Protein AF-A0AAW3BTD7-F1 (afdb_monomer_lite)

Organism: NCBI:txid5678

Secondary structure (DSSP, 8-state):
----BGGGTB--HHHHHHHHHHHS-TTTB--TTGGGG--HHHHHHHHHHHHHHS-EEEEEEETTEEEEEEEEE-SS-TT-EEEEEE-SS--HHHHHHHHHHHHHH-TTEEEEEEP-PPPPTT-STHHHHHHHHHHHHHHT------TTHHHHHHHHHHHT-

Radius of gyration: 14.97 Å; chains: 1; bounding box: 32×32×42 Å

Foldseek 3Di:
DDDADLLQQADDQVLLCLLCVVPPDPLQEDRLCCQVVQALVVVVVVLVSCLVPAWHWHWDDDPLATKTWIWGQDPPDNSQIETEIAFQDDDPVRVVVVCVSCCHHPVRYHYHYDYFHHDDPPGNNRVLSNVCVRVCVRVVHDDDPDPCSSVVSSVVSVVSD

InterPro domains:
  IPR038765 Papain-like cysteine peptidase superfamily [SSF54001] (45-158)

Sequence (161 aa):
MWGGDMRKGKTSNRELDVIYKAYLPEKQIVPSDTMVHLDWKRAQQLKAKVHRHGVVYFPIFIMKHWIAGLLEKGTRDSAEIQLSIFDSAPSPIVEEKLRKHFNMVWPALRLVNEFSPRQERYSDDCGLYMSAVFFGAHLDIQIDHSHDMAKCMRRLLYAAS

pLDDT: mean 90.14, std 9.97, range [41.44, 98.31]

Structure (mmCIF, N/C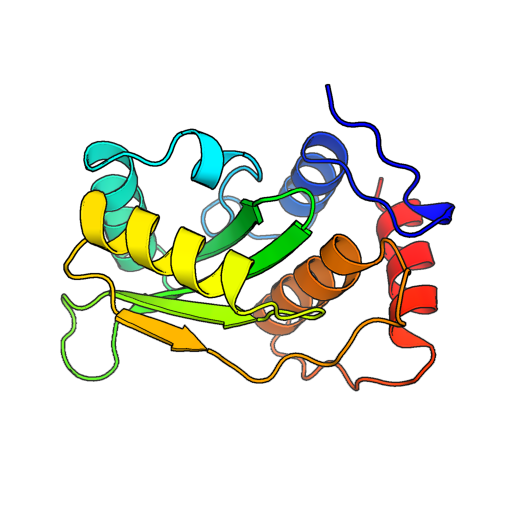A/C/O backbone):
data_AF-A0AAW3BTD7-F1
#
_entry.id   AF-A0AAW3BTD7-F1
#
loop_
_atom_site.group_PDB
_atom_site.id
_atom_site.type_symbol
_atom_site.label_atom_id
_atom_site.label_alt_id
_atom_site.label_comp_id
_atom_site.label_asym_id
_atom_site.label_entity_id
_atom_site.label_seq_id
_atom_site.pdbx_PDB_ins_code
_atom_site.Cartn_x
_atom_site.Cartn_y
_atom_site.Cartn_z
_atom_site.occupancy
_atom_site.B_iso_or_equiv
_atom_site.auth_seq_id
_atom_site.auth_comp_id
_atom_site.auth_asym_id
_atom_site.auth_atom_id
_atom_site.pdbx_PDB_model_num
ATOM 1 N N . MET A 1 1 ? -4.714 10.702 -15.793 1.00 41.44 1 MET A N 1
ATOM 2 C CA . MET A 1 1 ? -4.573 9.384 -16.445 1.00 41.44 1 MET A CA 1
ATOM 3 C C . MET A 1 1 ? -3.094 9.041 -16.376 1.00 41.44 1 MET A C 1
ATOM 5 O O . MET A 1 1 ? -2.309 9.781 -16.950 1.00 41.44 1 MET A O 1
ATOM 9 N N . TRP A 1 2 ? -2.692 8.049 -15.584 1.00 43.91 2 TRP A N 1
ATOM 10 C CA . TRP A 1 2 ? -1.277 7.700 -15.414 1.00 43.91 2 TRP A CA 1
ATOM 11 C C . TRP A 1 2 ? -1.085 6.300 -15.984 1.00 43.91 2 TRP A C 1
ATOM 13 O O . TRP A 1 2 ? -1.616 5.347 -15.430 1.00 43.91 2 TRP A O 1
ATOM 23 N N . GLY A 1 3 ? -0.450 6.216 -17.155 1.00 45.09 3 GLY A N 1
ATOM 24 C CA . GLY A 1 3 ? -0.243 4.961 -17.877 1.00 45.09 3 GLY A CA 1
ATOM 25 C C . GLY A 1 3 ? 0.742 4.027 -17.177 1.00 45.09 3 GLY A C 1
ATOM 26 O O . GLY A 1 3 ? 1.636 4.487 -16.461 1.00 45.09 3 GLY A O 1
ATOM 27 N N . GLY A 1 4 ? 0.576 2.733 -17.435 1.00 58.66 4 GLY A N 1
ATOM 28 C CA . GLY A 1 4 ? 1.513 1.678 -17.076 1.00 58.66 4 GLY A CA 1
ATOM 29 C C . GLY A 1 4 ? 1.978 0.918 -18.315 1.00 58.66 4 GLY A C 1
ATOM 30 O O . GLY A 1 4 ? 1.313 0.893 -19.349 1.00 58.66 4 GLY A O 1
ATOM 31 N N . ASP A 1 5 ? 3.176 0.365 -18.208 1.00 72.94 5 ASP A N 1
ATOM 32 C CA . ASP A 1 5 ? 3.693 -0.680 -19.082 1.00 72.94 5 ASP A CA 1
ATOM 33 C C . ASP A 1 5 ? 4.303 -1.705 -18.129 1.00 72.94 5 ASP A C 1
ATOM 35 O O . ASP A 1 5 ? 5.494 -1.647 -17.816 1.00 72.94 5 ASP A O 1
ATOM 39 N N . MET A 1 6 ? 3.465 -2.602 -17.597 1.00 74.12 6 MET A N 1
ATOM 40 C CA . MET A 1 6 ? 3.894 -3.602 -16.611 1.00 74.12 6 MET A CA 1
ATOM 41 C C . MET A 1 6 ? 5.034 -4.484 -17.128 1.00 74.12 6 MET A C 1
ATOM 43 O O . MET A 1 6 ? 5.876 -4.923 -16.346 1.00 74.12 6 MET A O 1
ATOM 47 N N . ARG A 1 7 ? 5.151 -4.654 -18.454 1.00 64.00 7 ARG A N 1
ATOM 48 C CA . ARG A 1 7 ? 6.294 -5.338 -19.084 1.00 64.00 7 ARG A CA 1
ATOM 49 C C . ARG A 1 7 ? 7.620 -4.622 -18.818 1.00 64.00 7 ARG A C 1
ATOM 51 O O . ARG A 1 7 ? 8.659 -5.273 -18.762 1.00 64.00 7 ARG A O 1
ATOM 58 N N . LYS A 1 8 ? 7.584 -3.302 -18.623 1.00 73.00 8 LYS A N 1
ATOM 59 C CA . LYS A 1 8 ? 8.718 -2.445 -18.240 1.00 73.00 8 LYS A CA 1
ATOM 60 C C . LYS A 1 8 ? 8.749 -2.114 -16.743 1.00 73.00 8 LYS A C 1
ATOM 62 O O . LYS A 1 8 ? 9.570 -1.307 -16.328 1.00 73.00 8 LYS A O 1
ATOM 67 N N . GLY A 1 9 ? 7.865 -2.718 -15.946 1.00 67.06 9 GLY A N 1
ATOM 68 C CA . GLY A 1 9 ? 7.785 -2.533 -14.495 1.00 67.06 9 GLY A CA 1
ATOM 69 C C . GLY A 1 9 ? 6.907 -1.378 -14.022 1.00 67.06 9 GLY A C 1
ATOM 70 O O . GLY A 1 9 ? 6.543 -1.334 -12.851 1.00 67.06 9 GLY A O 1
ATOM 71 N N . LYS A 1 10 ? 6.486 -0.492 -14.927 1.00 83.81 10 LYS A N 1
ATOM 72 C CA . LYS A 1 10 ? 5.657 0.665 -14.592 1.00 83.81 10 LYS A CA 1
ATOM 73 C C . LYS A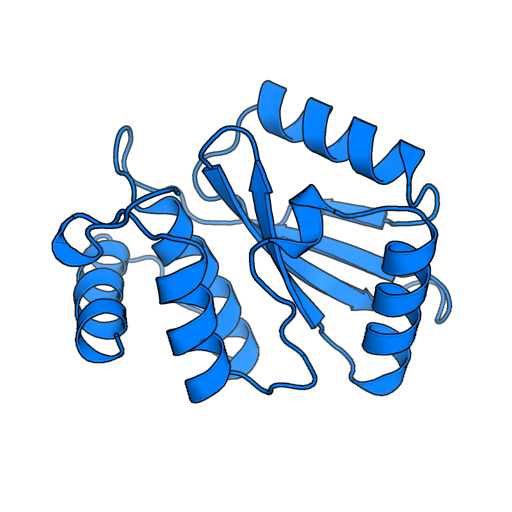 1 10 ? 4.192 0.269 -14.449 1.00 83.81 10 LYS A C 1
ATOM 75 O O . LYS A 1 10 ? 3.589 -0.193 -15.414 1.00 83.81 10 LYS A O 1
ATOM 80 N N . THR A 1 11 ? 3.603 0.531 -13.289 1.00 84.38 11 THR A N 1
ATOM 81 C CA . THR A 1 11 ? 2.213 0.173 -12.971 1.00 84.38 11 THR A CA 1
ATOM 82 C C . THR A 1 11 ? 1.310 1.402 -12.853 1.00 84.38 11 THR A C 1
ATOM 84 O O . THR A 1 11 ? 1.679 2.418 -12.250 1.00 84.38 11 THR A O 1
ATOM 87 N N . SER A 1 12 ? 0.091 1.303 -13.382 1.00 87.81 12 SER A N 1
ATOM 88 C CA . SER A 1 12 ? -0.992 2.260 -13.140 1.00 87.81 12 SER A CA 1
ATOM 89 C C . SER A 1 12 ? -1.910 1.815 -12.003 1.00 87.81 12 SER A C 1
ATOM 91 O O . SER A 1 12 ? -2.016 0.633 -11.690 1.00 87.81 12 SER A O 1
ATOM 93 N N . ASN A 1 13 ? -2.641 2.765 -11.416 1.00 88.56 13 ASN A N 1
ATOM 94 C CA . ASN A 1 13 ? -3.645 2.463 -10.394 1.00 88.56 13 ASN A CA 1
ATOM 95 C C . ASN A 1 13 ? -4.742 1.515 -10.912 1.00 88.56 13 ASN A C 1
ATOM 97 O O . ASN A 1 13 ? -5.161 0.623 -10.189 1.00 88.56 13 ASN A O 1
ATOM 101 N N . ARG A 1 14 ? -5.168 1.664 -12.175 1.00 88.19 14 ARG A N 1
ATOM 102 C CA . ARG A 1 14 ? -6.195 0.800 -12.780 1.00 88.19 14 ARG A CA 1
ATOM 103 C C . ARG A 1 14 ? -5.730 -0.644 -12.932 1.00 88.19 14 ARG A C 1
ATOM 105 O O . ARG A 1 14 ? -6.488 -1.546 -12.606 1.00 88.19 14 ARG A O 1
ATOM 112 N N . GLU A 1 15 ? -4.513 -0.848 -13.430 1.00 90.19 15 GLU A N 1
ATOM 113 C CA . GLU A 1 15 ? -3.933 -2.189 -13.570 1.00 90.19 15 GLU A CA 1
ATOM 114 C C . GLU A 1 15 ? -3.814 -2.875 -12.207 1.00 90.19 15 GLU A C 1
ATOM 116 O O . GLU A 1 15 ? -4.243 -4.014 -12.045 1.00 90.19 15 GLU A O 1
ATOM 121 N N . LEU A 1 16 ? -3.301 -2.150 -11.208 1.00 92.69 16 LEU A N 1
ATOM 122 C CA . LEU A 1 16 ? -3.166 -2.661 -9.848 1.00 92.69 16 LEU A CA 1
ATOM 123 C C . LEU A 1 16 ? -4.525 -2.996 -9.226 1.00 92.69 16 LEU A C 1
ATOM 125 O O . LEU A 1 16 ? -4.681 -4.081 -8.677 1.00 92.69 16 LEU A O 1
ATOM 129 N N . ASP A 1 17 ? -5.528 -2.126 -9.362 1.00 93.88 17 ASP A N 1
ATOM 130 C CA . ASP A 1 17 ? -6.869 -2.376 -8.824 1.00 93.88 17 ASP A CA 1
ATOM 131 C C . ASP A 1 17 ? -7.544 -3.593 -9.476 1.00 93.88 17 ASP A C 1
ATOM 133 O O . ASP A 1 17 ? -8.226 -4.349 -8.784 1.00 93.88 17 ASP A O 1
ATOM 137 N N . VAL A 1 18 ? -7.346 -3.818 -10.783 1.00 92.88 18 VAL A N 1
ATOM 138 C CA . VAL A 1 18 ? -7.848 -5.019 -11.479 1.00 92.88 18 VAL A CA 1
ATOM 139 C C . VAL A 1 18 ? -7.216 -6.279 -10.892 1.00 92.88 18 VAL A C 1
ATOM 141 O O . VAL A 1 18 ? -7.937 -7.202 -10.511 1.00 92.88 18 VAL A O 1
ATOM 144 N N . ILE A 1 19 ? -5.889 -6.292 -10.757 1.00 93.06 19 ILE A N 1
ATOM 145 C CA . ILE A 1 19 ? -5.151 -7.428 -10.201 1.00 93.06 19 ILE A CA 1
ATOM 146 C C . ILE A 1 19 ? -5.565 -7.663 -8.744 1.00 93.06 19 ILE A C 1
ATOM 148 O O . ILE A 1 19 ? -5.941 -8.770 -8.366 1.00 93.06 19 ILE A O 1
ATOM 152 N N . TYR A 1 20 ? -5.553 -6.633 -7.903 1.00 95.62 20 TYR A N 1
ATOM 153 C CA . TYR A 1 20 ? -5.867 -6.799 -6.488 1.00 95.62 20 TYR A CA 1
ATOM 154 C C . TYR A 1 20 ? -7.314 -7.213 -6.251 1.00 95.62 20 TYR A C 1
ATOM 156 O O . TYR A 1 20 ? -7.569 -8.011 -5.355 1.00 95.62 20 TYR A O 1
ATOM 164 N N . LYS A 1 21 ? -8.260 -6.742 -7.068 1.00 94.00 21 LYS A N 1
ATOM 165 C CA . LYS A 1 21 ? -9.649 -7.206 -6.998 1.00 94.00 21 LYS A CA 1
ATOM 166 C C . LYS A 1 21 ? -9.780 -8.695 -7.329 1.00 94.00 21 LYS A C 1
ATOM 168 O O . LYS A 1 21 ? -10.661 -9.352 -6.781 1.00 94.00 21 LYS A O 1
ATOM 173 N N . ALA A 1 22 ? -8.944 -9.214 -8.224 1.00 93.69 22 ALA A N 1
ATOM 174 C CA . ALA A 1 22 ? -8.974 -10.617 -8.617 1.00 93.69 22 ALA A CA 1
ATOM 175 C C . ALA A 1 22 ? -8.282 -11.543 -7.601 1.00 93.69 22 ALA A C 1
ATOM 177 O O . ALA A 1 22 ? -8.735 -12.670 -7.414 1.00 93.69 22 ALA A O 1
ATOM 178 N N . TYR A 1 23 ? -7.210 -11.079 -6.948 1.00 94.88 23 TYR A N 1
ATOM 179 C CA . TYR A 1 23 ? -6.299 -11.962 -6.205 1.00 94.88 23 TYR A CA 1
ATOM 180 C C . TYR A 1 23 ? -6.091 -11.615 -4.723 1.00 94.88 23 TYR A C 1
ATOM 182 O O . TYR A 1 23 ? -5.469 -12.403 -4.017 1.00 94.88 23 TYR A O 1
ATOM 190 N N . LEU A 1 24 ? -6.580 -10.472 -4.231 1.00 95.88 24 LEU A N 1
ATOM 191 C CA . LEU A 1 24 ? -6.542 -10.121 -2.807 1.00 95.88 24 LEU A CA 1
ATOM 192 C C . LEU A 1 24 ? -7.960 -10.092 -2.212 1.00 95.88 24 LEU A C 1
ATOM 194 O O . LEU A 1 24 ? -8.934 -9.836 -2.924 1.00 95.88 24 LEU A O 1
ATOM 198 N N . PRO A 1 25 ? -8.116 -10.297 -0.890 1.00 95.12 25 PRO A N 1
ATOM 199 C CA . PRO A 1 25 ? -9.420 -10.213 -0.247 1.00 95.12 25 PRO A CA 1
ATOM 200 C C . PRO A 1 25 ? -10.016 -8.806 -0.384 1.00 95.12 25 PRO A C 1
ATOM 202 O O . PRO A 1 25 ? -9.504 -7.839 0.181 1.00 95.12 25 PRO A O 1
ATOM 205 N N . GLU A 1 26 ? -11.154 -8.689 -1.073 1.00 93.88 26 GLU A N 1
ATOM 206 C CA . GLU A 1 26 ? -11.835 -7.412 -1.366 1.00 93.88 26 GLU A CA 1
ATOM 207 C C . GLU A 1 26 ? -12.090 -6.558 -0.103 1.00 93.88 26 GLU A C 1
ATOM 209 O O . GLU A 1 26 ? -11.997 -5.327 -0.100 1.00 93.88 26 GLU A O 1
ATOM 214 N N . LYS A 1 27 ? -12.360 -7.220 1.027 1.00 95.69 27 LYS A N 1
ATOM 215 C CA . LYS A 1 27 ? -12.599 -6.567 2.323 1.00 95.69 27 LYS A CA 1
ATOM 216 C C . LYS A 1 27 ? -11.327 -6.082 3.021 1.00 95.69 27 LYS A C 1
ATOM 218 O O . LYS A 1 27 ? -11.447 -5.376 4.018 1.00 95.69 27 LYS A O 1
ATOM 223 N N . GLN A 1 28 ? -10.145 -6.419 2.515 1.00 96.50 28 GLN A N 1
ATOM 224 C CA . GLN A 1 28 ? -8.849 -6.052 3.090 1.00 96.50 28 GLN A CA 1
ATOM 225 C C . GLN A 1 28 ? -8.032 -5.142 2.169 1.00 96.50 28 GLN A C 1
ATOM 227 O O . GLN A 1 28 ? -7.242 -4.367 2.677 1.00 96.50 28 GLN A O 1
ATOM 232 N N . ILE A 1 29 ? -8.251 -5.113 0.854 1.00 97.50 29 ILE A N 1
ATOM 233 C CA . ILE A 1 29 ? -7.611 -4.124 -0.035 1.00 97.50 29 ILE A CA 1
ATOM 234 C C . ILE A 1 29 ? -8.430 -2.826 -0.129 1.00 97.50 29 ILE A C 1
ATOM 236 O O . ILE A 1 29 ? -9.664 -2.843 -0.060 1.00 97.50 29 ILE A O 1
ATOM 240 N N . VAL A 1 30 ? -7.772 -1.672 -0.261 1.00 97.00 30 VAL A N 1
ATOM 241 C CA . VAL A 1 30 ? -8.422 -0.410 -0.665 1.00 97.00 30 VAL A CA 1
ATOM 242 C C . VAL A 1 30 ? -7.993 0.021 -2.070 1.00 97.00 30 VAL A C 1
ATOM 244 O O . VAL A 1 30 ? -6.899 -0.348 -2.492 1.00 97.00 30 VAL A O 1
ATOM 247 N N . PRO A 1 31 ? -8.817 0.812 -2.787 1.00 96.38 31 PRO A N 1
ATOM 248 C CA . PRO A 1 31 ? -8.456 1.328 -4.106 1.00 96.38 31 PRO A CA 1
ATOM 249 C C . PRO A 1 31 ? -7.105 2.044 -4.100 1.00 96.38 31 PRO A C 1
ATOM 251 O O . PRO A 1 31 ? -6.788 2.776 -3.155 1.00 96.38 31 PRO A O 1
ATOM 254 N N . SER A 1 32 ? -6.333 1.888 -5.169 1.00 95.00 32 SER A N 1
ATOM 255 C CA . SER A 1 32 ? -4.955 2.384 -5.248 1.00 95.00 32 SER A CA 1
ATOM 256 C C . SER A 1 32 ? -4.842 3.916 -5.265 1.00 95.00 32 SER A C 1
ATOM 258 O O . SER A 1 32 ? -3.763 4.470 -5.072 1.00 95.00 32 SER A O 1
ATOM 260 N N . ASP A 1 33 ? -5.951 4.627 -5.473 1.00 93.06 33 ASP A N 1
ATOM 261 C CA . ASP A 1 33 ? -6.047 6.088 -5.391 1.00 93.06 33 ASP A CA 1
ATOM 262 C C . ASP A 1 33 ? -6.517 6.600 -4.015 1.00 93.06 33 ASP A C 1
ATOM 264 O O . ASP A 1 33 ? -6.668 7.809 -3.824 1.00 93.06 33 ASP A O 1
ATOM 268 N N . THR A 1 34 ? -6.700 5.716 -3.026 1.00 93.44 34 THR A N 1
ATOM 269 C CA . THR A 1 34 ? -7.236 6.074 -1.700 1.00 93.44 34 THR A CA 1
ATOM 270 C C . THR A 1 34 ? -6.434 7.193 -1.035 1.00 93.44 34 THR A C 1
ATOM 272 O O . THR A 1 34 ? -7.033 8.107 -0.470 1.00 93.44 34 THR A O 1
ATOM 275 N N . MET A 1 35 ? -5.100 7.173 -1.152 1.00 93.25 35 MET A N 1
ATOM 276 C CA . MET A 1 35 ? -4.215 8.208 -0.599 1.00 93.25 35 MET A CA 1
ATOM 277 C C . MET A 1 35 ? -4.478 9.605 -1.189 1.00 93.25 35 MET A C 1
ATOM 279 O O . MET A 1 35 ? -4.405 10.599 -0.476 1.00 93.25 35 MET A O 1
ATOM 283 N N . VAL A 1 36 ? -4.822 9.702 -2.479 1.00 89.12 36 VAL A N 1
ATOM 284 C CA . VAL A 1 36 ? -5.069 10.989 -3.168 1.00 89.12 36 VAL A CA 1
ATOM 285 C C . VAL A 1 36 ? -6.265 11.725 -2.565 1.00 89.12 36 VAL A C 1
ATOM 287 O O . VAL A 1 36 ? -6.335 12.952 -2.581 1.00 89.12 36 VAL A O 1
ATOM 290 N N . HIS A 1 37 ? -7.206 10.960 -2.028 1.00 91.00 37 HIS A N 1
ATOM 291 C CA . HIS A 1 37 ? -8.475 11.446 -1.517 1.00 91.00 37 HIS A CA 1
ATOM 292 C C . HIS A 1 37 ? -8.602 11.265 -0.004 1.00 91.00 37 HIS A C 1
ATOM 294 O O . HIS A 1 37 ? -9.712 11.343 0.523 1.00 91.00 37 HIS A O 1
ATOM 300 N N . LEU A 1 38 ? -7.500 10.961 0.685 1.00 94.81 38 LEU A N 1
ATOM 301 C CA . LEU A 1 38 ? -7.522 10.695 2.110 1.00 94.81 38 LEU A CA 1
ATOM 302 C C . LEU A 1 38 ? -7.816 11.990 2.874 1.00 94.81 38 LEU A C 1
ATOM 304 O O . LEU A 1 38 ? -7.054 12.953 2.850 1.00 94.81 38 LEU A O 1
ATOM 308 N N . ASP A 1 39 ? -8.945 11.982 3.568 1.00 95.56 39 ASP A N 1
ATOM 309 C CA . ASP A 1 39 ? -9.359 12.997 4.524 1.00 95.56 39 ASP A CA 1
ATOM 310 C C . ASP A 1 39 ? -9.635 12.335 5.882 1.00 95.56 39 ASP A C 1
ATOM 312 O O . ASP A 1 39 ? -9.543 11.112 6.039 1.00 95.56 39 ASP A O 1
ATOM 316 N N . TRP A 1 40 ? -10.001 13.140 6.880 1.00 95.56 40 TRP A N 1
ATOM 317 C CA . TRP A 1 40 ? -10.318 12.628 8.212 1.00 95.56 40 TRP A CA 1
ATOM 318 C C . TRP A 1 40 ? -11.448 11.583 8.195 1.00 95.56 40 TRP A C 1
ATOM 320 O O . TRP A 1 40 ? -11.379 10.578 8.903 1.00 95.56 40 TRP A O 1
ATOM 330 N N . LYS A 1 41 ? -12.480 11.770 7.361 1.00 96.38 41 LYS A N 1
ATOM 331 C CA . LYS A 1 41 ? -13.626 10.853 7.287 1.00 96.38 41 LYS A CA 1
ATOM 332 C C . LYS A 1 41 ? -13.203 9.495 6.731 1.00 96.38 41 LYS A C 1
ATOM 334 O O . LYS A 1 41 ? -13.570 8.463 7.295 1.00 96.38 41 LYS A O 1
ATOM 339 N N . ARG A 1 42 ? -12.411 9.476 5.658 1.00 96.12 42 ARG A N 1
ATOM 340 C CA . ARG A 1 42 ? -11.846 8.250 5.083 1.00 96.12 42 ARG A CA 1
ATOM 341 C C . ARG A 1 42 ? -10.859 7.585 6.034 1.00 96.12 42 ARG A C 1
ATOM 343 O O . ARG A 1 42 ? -10.884 6.365 6.143 1.00 96.12 42 ARG A O 1
ATOM 350 N N . ALA A 1 43 ? -10.069 8.351 6.785 1.00 96.56 43 ALA A N 1
ATOM 351 C CA . ALA A 1 43 ? -9.216 7.807 7.841 1.00 96.56 43 ALA A CA 1
ATOM 352 C C . ALA A 1 43 ? -10.036 7.040 8.900 1.00 96.56 43 ALA A C 1
ATOM 354 O O . ALA A 1 43 ? -9.699 5.906 9.241 1.00 96.56 43 ALA A O 1
ATOM 355 N N . GLN A 1 44 ? -11.180 7.580 9.345 1.00 95.75 44 GLN A N 1
ATOM 356 C CA . GLN A 1 44 ? -12.075 6.850 10.258 1.00 95.75 44 GLN A CA 1
ATOM 357 C C . GLN A 1 44 ? -12.681 5.590 9.616 1.00 95.75 44 GLN A C 1
ATOM 359 O O . GLN A 1 44 ? -12.833 4.562 10.278 1.00 95.75 44 GLN A O 1
ATOM 364 N N . GLN A 1 45 ? -12.997 5.629 8.319 1.00 96.31 45 GLN A N 1
ATOM 365 C CA . GLN A 1 45 ? -13.474 4.449 7.589 1.00 96.31 45 GLN A CA 1
ATOM 366 C C . GLN A 1 45 ? -12.397 3.363 7.485 1.00 96.31 45 GLN A C 1
ATOM 368 O O . GLN A 1 45 ? -12.711 2.188 7.677 1.00 96.31 45 GLN A O 1
ATOM 373 N N . LEU A 1 46 ? -11.140 3.742 7.232 1.00 96.94 46 LEU A N 1
ATOM 374 C CA . LEU A 1 46 ? -9.994 2.831 7.227 1.00 96.94 46 LEU A CA 1
ATOM 375 C C . LEU A 1 46 ? -9.792 2.206 8.606 1.00 96.94 46 LEU A C 1
ATOM 377 O O . LEU A 1 46 ? -9.710 0.984 8.703 1.00 96.94 46 LEU A O 1
ATOM 381 N N . LYS A 1 47 ? -9.828 3.011 9.675 1.00 96.44 47 LYS A N 1
ATOM 382 C CA . LYS A 1 47 ? -9.801 2.515 11.058 1.00 96.44 47 LYS A CA 1
ATOM 383 C C . LYS A 1 47 ? -10.881 1.457 11.294 1.00 96.44 47 LYS A C 1
ATOM 385 O O . LYS A 1 47 ? -10.587 0.350 11.739 1.00 96.44 47 LYS A O 1
ATOM 390 N N . ALA A 1 48 ? -12.132 1.756 10.947 1.00 95.88 48 ALA A N 1
ATOM 391 C CA . ALA A 1 48 ? -13.233 0.805 11.089 1.00 95.88 48 ALA A CA 1
ATOM 392 C C . ALA A 1 48 ? -13.043 -0.460 10.228 1.00 95.88 48 ALA A C 1
ATOM 394 O O . ALA A 1 48 ? -13.426 -1.554 10.644 1.00 95.88 48 ALA A O 1
ATOM 395 N N . LYS A 1 49 ? -12.448 -0.331 9.033 1.00 97.25 49 LYS A N 1
ATOM 396 C CA . LYS A 1 49 ? -12.110 -1.460 8.154 1.00 97.25 49 LYS A CA 1
ATOM 397 C C . LYS A 1 49 ? -11.079 -2.380 8.820 1.00 97.25 49 LYS A C 1
ATOM 399 O O . LYS A 1 49 ? -11.336 -3.579 8.896 1.00 97.25 49 LYS A O 1
ATOM 404 N N . VAL A 1 50 ? -10.015 -1.819 9.400 1.00 97.31 50 VAL A N 1
ATOM 405 C CA . VAL A 1 50 ? -8.994 -2.563 10.163 1.00 97.31 50 VAL A CA 1
ATOM 406 C C . VAL A 1 50 ? -9.612 -3.298 11.351 1.00 97.31 50 VAL A C 1
ATOM 408 O O . VAL A 1 50 ? -9.397 -4.495 11.535 1.00 97.31 50 VAL A O 1
ATOM 411 N N . HIS A 1 51 ? -10.461 -2.631 12.140 1.00 95.38 51 HIS A N 1
ATOM 412 C CA . HIS A 1 51 ? -11.093 -3.286 13.290 1.00 95.38 51 HIS A CA 1
ATOM 413 C C . HIS A 1 51 ? -11.956 -4.494 12.906 1.00 95.38 51 HIS A C 1
ATOM 415 O O . HIS A 1 51 ? -12.001 -5.456 13.675 1.00 95.38 51 HIS A O 1
ATOM 421 N N . ARG A 1 52 ? -12.617 -4.446 11.741 1.00 95.50 52 ARG A N 1
ATOM 422 C CA . ARG A 1 52 ? -13.512 -5.507 11.252 1.00 95.50 52 ARG A CA 1
ATOM 423 C C . ARG A 1 52 ? -12.803 -6.633 10.510 1.00 95.50 52 ARG A C 1
ATOM 425 O O . ARG A 1 52 ? -13.296 -7.756 10.540 1.00 95.50 52 ARG A O 1
ATOM 432 N N . HIS A 1 53 ? -11.722 -6.333 9.798 1.00 95.88 53 HIS A N 1
ATOM 433 C CA . HIS A 1 53 ? -11.134 -7.266 8.832 1.00 95.88 53 HIS A CA 1
ATOM 434 C C . HIS A 1 53 ? -9.673 -7.618 9.115 1.00 95.88 53 HIS A C 1
ATOM 436 O O . HIS A 1 53 ? -9.112 -8.434 8.389 1.00 95.88 53 HIS A O 1
ATOM 442 N N . GLY A 1 54 ? -9.081 -7.064 10.177 1.00 94.56 54 GLY A N 1
ATOM 443 C CA . GLY A 1 54 ? -7.674 -7.269 10.501 1.00 94.56 54 GLY A CA 1
ATOM 444 C C . GLY A 1 54 ? -6.792 -6.382 9.632 1.00 94.56 54 GLY A C 1
ATOM 445 O O . GLY A 1 54 ? -7.010 -5.173 9.575 1.00 94.56 54 GLY A O 1
ATOM 446 N N . VAL A 1 55 ? -5.806 -6.977 8.967 1.00 96.38 55 VAL A N 1
ATOM 447 C CA . VAL A 1 55 ? -4.878 -6.245 8.099 1.00 96.38 55 VAL A CA 1
ATOM 448 C C . VAL A 1 55 ? -5.621 -5.664 6.895 1.00 96.38 55 VAL A C 1
ATOM 450 O O . VAL A 1 55 ? -6.430 -6.342 6.260 1.00 96.38 55 VAL A O 1
ATOM 453 N N . VAL A 1 56 ? -5.347 -4.398 6.585 1.00 98.31 56 VAL A N 1
ATOM 454 C CA . VAL A 1 56 ? -5.848 -3.706 5.396 1.00 98.31 56 VAL A CA 1
ATOM 455 C C . VAL A 1 56 ? -4.666 -3.293 4.518 1.00 98.31 56 VAL A C 1
ATOM 457 O O . VAL A 1 56 ? -3.829 -2.490 4.927 1.00 98.31 56 VAL A O 1
ATOM 460 N N . TYR A 1 57 ? -4.615 -3.824 3.298 1.00 98.31 57 TYR A N 1
ATOM 461 C CA . TYR A 1 57 ? -3.642 -3.458 2.273 1.00 98.31 57 TYR A CA 1
ATOM 462 C C . TYR A 1 57 ? -3.962 -2.063 1.741 1.00 98.31 57 TYR A C 1
ATOM 464 O O . TYR A 1 57 ? -5.076 -1.795 1.277 1.00 98.31 57 TYR A O 1
ATOM 472 N N . PHE A 1 58 ? -2.980 -1.173 1.817 1.00 98.19 58 PHE A N 1
ATOM 473 C CA . PHE A 1 58 ? -3.113 0.231 1.472 1.00 98.19 58 PHE A CA 1
ATOM 474 C C . PHE A 1 58 ? -2.036 0.632 0.459 1.00 98.19 58 PHE A C 1
ATOM 476 O O . PHE A 1 58 ? -0.907 0.931 0.852 1.00 98.19 58 PHE A O 1
ATOM 483 N N . PRO A 1 59 ? -2.355 0.641 -0.848 1.00 97.62 59 PRO A N 1
ATOM 484 C CA . PRO A 1 59 ? -1.447 1.160 -1.861 1.00 97.62 59 PRO A CA 1
ATOM 485 C C . PRO A 1 59 ? -1.300 2.675 -1.687 1.00 97.62 59 PRO A C 1
ATOM 487 O O . PRO A 1 59 ? -2.288 3.416 -1.709 1.00 97.62 59 PRO A O 1
ATOM 490 N N . ILE A 1 60 ? -0.068 3.147 -1.516 1.00 97.00 60 ILE A N 1
ATOM 491 C CA . ILE A 1 60 ? 0.227 4.566 -1.315 1.00 97.00 60 ILE A CA 1
ATOM 492 C C . ILE A 1 60 ? 0.957 5.078 -2.553 1.00 97.00 60 ILE A C 1
ATOM 494 O O . ILE A 1 60 ? 2.106 4.721 -2.799 1.00 97.00 60 ILE A O 1
ATOM 498 N N . PHE A 1 61 ? 0.296 5.946 -3.320 1.00 94.44 61 PHE A N 1
ATOM 499 C CA . PHE A 1 61 ? 0.927 6.663 -4.425 1.00 94.44 61 PHE A CA 1
ATOM 500 C C . PHE A 1 61 ? 1.251 8.095 -4.029 1.00 94.44 61 PHE A C 1
ATOM 502 O O . PHE A 1 61 ? 0.359 8.892 -3.725 1.00 94.44 61 PHE A O 1
ATOM 509 N N . ILE A 1 62 ? 2.526 8.458 -4.086 1.00 92.69 62 ILE A N 1
ATOM 510 C CA . ILE A 1 62 ? 2.976 9.810 -3.771 1.00 92.69 62 ILE A CA 1
ATOM 511 C C . ILE A 1 62 ? 4.201 10.158 -4.608 1.00 92.69 62 ILE A C 1
ATOM 513 O O . ILE A 1 62 ? 5.108 9.360 -4.769 1.00 92.69 62 ILE A O 1
ATOM 517 N N . MET A 1 63 ? 4.224 11.360 -5.189 1.00 90.00 63 MET A N 1
ATOM 518 C CA . MET A 1 63 ? 5.372 11.850 -5.974 1.00 90.00 63 MET A CA 1
ATOM 519 C C . MET A 1 63 ? 5.860 10.884 -7.076 1.00 90.00 63 MET A C 1
ATOM 521 O O . MET A 1 63 ? 7.056 10.783 -7.320 1.00 90.00 63 MET A O 1
ATOM 525 N N . LYS A 1 64 ? 4.927 10.233 -7.791 1.00 89.50 64 LYS A N 1
ATOM 526 C CA . LYS A 1 64 ? 5.210 9.228 -8.839 1.00 89.50 64 LYS A CA 1
ATOM 527 C C . LYS A 1 64 ? 5.881 7.946 -8.325 1.00 89.50 64 LYS A C 1
ATOM 529 O O . LYS A 1 64 ? 6.521 7.250 -9.104 1.00 89.50 64 LYS A O 1
ATOM 534 N N . HIS A 1 65 ? 5.707 7.640 -7.046 1.00 93.12 65 HIS A N 1
ATOM 535 C CA . HIS A 1 65 ? 6.281 6.480 -6.382 1.00 93.12 65 HIS A CA 1
ATOM 536 C C . HIS A 1 65 ? 5.188 5.674 -5.680 1.00 93.12 65 HIS A C 1
ATOM 538 O O . HIS A 1 65 ? 4.276 6.258 -5.085 1.00 93.12 65 HIS A O 1
ATOM 544 N N . TRP A 1 66 ? 5.271 4.349 -5.787 1.00 95.88 66 TRP A N 1
ATOM 545 C CA . TRP A 1 66 ? 4.388 3.406 -5.102 1.00 95.88 66 TRP A CA 1
ATOM 546 C C . TRP A 1 66 ? 5.060 2.883 -3.835 1.00 95.88 66 TRP A C 1
ATOM 548 O O . TRP A 1 66 ? 6.221 2.485 -3.861 1.00 95.88 66 TRP A O 1
ATOM 558 N N . ILE A 1 67 ? 4.305 2.856 -2.741 1.00 97.00 67 ILE A N 1
ATOM 559 C CA . ILE A 1 67 ? 4.741 2.373 -1.432 1.00 97.00 67 ILE A CA 1
ATOM 560 C C . ILE A 1 67 ? 3.686 1.398 -0.907 1.00 97.00 67 ILE A C 1
ATOM 562 O O . ILE A 1 67 ? 2.484 1.680 -0.972 1.00 97.00 67 ILE A O 1
ATOM 566 N N . ALA A 1 68 ? 4.129 0.266 -0.360 1.00 97.62 68 ALA A N 1
ATOM 567 C CA . ALA A 1 68 ? 3.237 -0.669 0.313 1.00 97.62 68 ALA A CA 1
ATOM 568 C C . ALA A 1 68 ? 2.937 -0.189 1.734 1.00 97.62 68 ALA A C 1
ATOM 570 O O . ALA A 1 68 ? 3.841 -0.017 2.548 1.00 97.62 68 ALA A O 1
ATOM 571 N N . GLY A 1 69 ? 1.654 0.007 2.027 1.00 98.06 69 GLY A N 1
ATOM 572 C CA . GLY A 1 69 ? 1.147 0.227 3.372 1.00 98.06 69 GLY A CA 1
ATOM 573 C C . GLY A 1 69 ? 0.361 -0.982 3.866 1.00 98.06 69 GLY A C 1
ATOM 574 O O . GLY A 1 69 ? -0.556 -1.437 3.183 1.00 98.06 69 GLY A O 1
ATOM 575 N N . LEU A 1 70 ? 0.675 -1.474 5.061 1.00 97.94 70 LEU A N 1
ATOM 576 C CA . LEU A 1 70 ? -0.163 -2.425 5.792 1.00 97.94 70 LEU A CA 1
ATOM 577 C C . LEU A 1 70 ? -0.761 -1.714 7.004 1.00 97.94 70 LEU A C 1
ATOM 579 O O . LEU A 1 70 ? -0.036 -1.272 7.893 1.00 97.94 70 LEU A O 1
ATOM 583 N N . LEU A 1 71 ? -2.084 -1.562 7.015 1.00 97.94 71 LEU A N 1
ATOM 584 C CA . LEU A 1 71 ? -2.815 -1.004 8.147 1.00 97.94 71 LEU A CA 1
ATOM 585 C C . LEU A 1 71 ? -3.268 -2.127 9.074 1.00 97.94 71 LEU A C 1
ATOM 587 O O . LEU A 1 71 ? -3.972 -3.042 8.650 1.00 97.94 71 LEU A O 1
ATOM 591 N N . GLU A 1 72 ? -2.923 -2.026 10.349 1.00 96.81 72 GLU A N 1
ATOM 592 C CA . GLU A 1 72 ? -3.205 -3.051 11.350 1.00 96.81 72 GLU A CA 1
ATOM 593 C C . GLU A 1 72 ? -3.490 -2.444 12.727 1.00 96.81 72 GLU A C 1
ATOM 595 O O . GLU A 1 72 ? -3.293 -1.248 12.961 1.00 96.81 72 GLU A O 1
ATOM 600 N N . LYS A 1 73 ? -4.013 -3.259 13.646 1.00 95.94 73 LYS A N 1
ATOM 601 C CA . LYS A 1 73 ? -4.175 -2.832 15.041 1.00 95.94 73 LYS A CA 1
ATOM 602 C C . LYS A 1 73 ? -2.795 -2.689 15.677 1.00 95.94 73 LYS A C 1
ATOM 604 O O . LYS A 1 73 ? -1.924 -3.525 15.455 1.00 95.94 73 LYS A O 1
ATOM 609 N N . GLY A 1 74 ? -2.617 -1.651 16.485 1.00 88.88 74 GLY A N 1
ATOM 610 C CA . GLY A 1 74 ? -1.404 -1.469 17.269 1.00 88.88 74 GLY A CA 1
ATOM 611 C C . GLY A 1 74 ? -1.205 -2.597 18.282 1.00 88.88 74 GLY A C 1
ATOM 612 O O . GLY A 1 74 ? -2.152 -3.246 18.727 1.00 88.88 74 GLY A O 1
ATOM 613 N N . THR A 1 75 ? 0.048 -2.822 18.671 1.00 82.56 75 THR A N 1
ATOM 614 C CA . THR A 1 75 ? 0.411 -3.861 19.648 1.00 82.56 75 THR A CA 1
ATOM 615 C C . THR A 1 75 ? 0.194 -3.430 21.096 1.00 82.56 75 THR A C 1
ATOM 617 O O . THR A 1 75 ? 0.164 -4.273 21.988 1.00 82.56 75 THR A O 1
ATOM 620 N N . ARG A 1 76 ? 0.066 -2.120 21.346 1.00 78.31 76 ARG A N 1
ATOM 621 C CA . ARG A 1 76 ? -0.024 -1.543 22.698 1.00 78.31 76 ARG A CA 1
ATOM 622 C C . ARG A 1 76 ? -1.454 -1.266 23.143 1.00 78.31 76 ARG A C 1
ATOM 624 O O . ARG A 1 76 ? -1.764 -1.439 24.316 1.00 78.31 76 ARG A O 1
ATOM 631 N N . ASP A 1 77 ? -2.302 -0.832 22.219 1.00 82.81 77 ASP A N 1
ATOM 632 C CA . ASP A 1 77 ? -3.703 -0.511 22.469 1.00 82.81 77 ASP A CA 1
ATOM 633 C C . ASP A 1 77 ? -4.550 -1.033 21.307 1.00 82.81 77 ASP A C 1
ATOM 635 O O . ASP A 1 77 ? -4.273 -0.762 20.141 1.00 82.81 77 ASP A O 1
ATOM 639 N N . SER A 1 78 ? -5.623 -1.753 21.636 1.00 78.31 78 SER A N 1
ATOM 640 C CA . SER A 1 78 ? -6.602 -2.245 20.666 1.00 78.31 78 SER A CA 1
ATOM 641 C C . SER A 1 78 ? -7.245 -1.143 19.814 1.00 78.31 78 SER A C 1
ATOM 643 O O . SER A 1 78 ? -7.758 -1.455 18.738 1.00 78.31 78 SER A O 1
ATOM 645 N N . ALA A 1 79 ? -7.236 0.112 20.284 1.00 85.12 79 ALA A N 1
ATOM 646 C CA . ALA A 1 79 ? -7.741 1.293 19.590 1.00 85.12 79 ALA A CA 1
ATOM 647 C C . ALA A 1 79 ? -6.679 2.030 18.750 1.00 85.12 79 ALA A C 1
ATOM 649 O O . ALA A 1 79 ? -7.058 2.869 17.918 1.00 85.12 79 ALA A O 1
ATOM 650 N N . GLU A 1 80 ? -5.390 1.733 18.958 1.00 93.38 80 GLU A N 1
ATOM 651 C CA . GLU A 1 80 ? -4.277 2.227 18.143 1.00 93.38 80 GLU A CA 1
ATOM 652 C C . GLU A 1 80 ? -4.328 1.555 16.768 1.00 93.38 80 GLU A C 1
ATOM 654 O O . GLU A 1 80 ? -4.610 0.362 16.645 1.00 93.38 80 GLU A O 1
ATOM 659 N N . ILE A 1 81 ? -4.053 2.332 15.724 1.00 96.81 81 ILE A N 1
ATOM 660 C CA . ILE A 1 81 ? -3.859 1.814 14.372 1.00 96.81 81 ILE A CA 1
ATOM 661 C C . ILE A 1 81 ? -2.425 2.125 13.968 1.00 96.81 81 ILE A C 1
ATOM 663 O O . ILE A 1 81 ? -1.950 3.250 14.151 1.00 96.81 81 ILE A O 1
ATOM 667 N N . GLN A 1 82 ? -1.758 1.120 13.420 1.00 97.12 82 GLN A N 1
ATOM 668 C CA . GLN A 1 82 ? -0.416 1.208 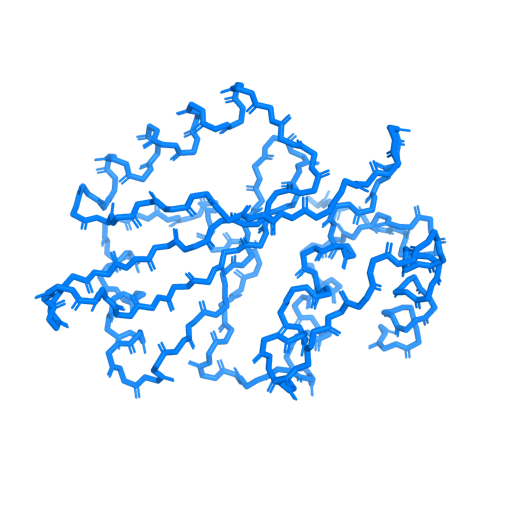12.878 1.00 97.12 82 GLN A CA 1
ATOM 669 C C . GLN A 1 82 ? -0.476 1.117 11.352 1.00 97.12 82 GLN A C 1
ATOM 671 O O . GLN A 1 82 ? -1.252 0.339 10.801 1.00 97.12 82 GLN A O 1
ATOM 676 N N . LEU A 1 83 ? 0.343 1.923 10.681 1.00 97.81 83 LEU A N 1
ATOM 677 C CA . LEU A 1 83 ? 0.665 1.800 9.267 1.00 97.81 83 LEU A CA 1
ATOM 678 C C . LEU A 1 83 ? 2.128 1.376 9.141 1.00 97.81 83 LEU A C 1
ATOM 680 O O . LEU A 1 83 ? 3.031 2.182 9.384 1.00 97.81 83 LEU A O 1
ATOM 684 N N . SER A 1 84 ? 2.333 0.126 8.749 1.00 97.50 84 SER A N 1
ATOM 685 C CA . SER A 1 84 ? 3.638 -0.443 8.421 1.00 97.50 84 SER A CA 1
ATOM 686 C C . SER A 1 84 ? 3.961 -0.109 6.960 1.00 97.50 84 SER A C 1
ATOM 688 O O . SER A 1 84 ? 3.180 -0.416 6.056 1.00 97.50 84 SER A O 1
ATOM 690 N N . ILE A 1 85 ? 5.066 0.601 6.735 1.00 97.69 85 ILE A N 1
ATOM 691 C CA . ILE A 1 85 ? 5.453 1.227 5.466 1.00 97.69 85 ILE A CA 1
ATOM 692 C C . ILE A 1 85 ? 6.638 0.473 4.871 1.00 97.69 85 ILE A C 1
ATOM 694 O O . ILE A 1 85 ? 7.722 0.462 5.450 1.00 97.69 85 ILE A O 1
ATOM 698 N N . PHE A 1 86 ? 6.446 -0.079 3.677 1.00 96.44 86 PHE A N 1
ATOM 699 C CA . PHE A 1 86 ? 7.454 -0.809 2.918 1.00 96.44 86 PHE A CA 1
ATOM 700 C C . PHE A 1 86 ? 7.799 -0.024 1.650 1.00 96.44 86 PHE A C 1
ATOM 702 O O . PHE A 1 86 ? 7.033 0.001 0.681 1.00 96.44 86 PHE A O 1
ATOM 709 N N . ASP A 1 87 ? 8.949 0.650 1.678 1.00 96.00 87 ASP A N 1
ATOM 710 C CA . ASP A 1 87 ? 9.418 1.518 0.598 1.00 96.00 87 ASP A CA 1
ATOM 711 C C . ASP A 1 87 ? 10.667 0.940 -0.095 1.00 96.00 87 ASP A C 1
ATOM 713 O O . ASP A 1 87 ? 11.759 0.868 0.485 1.00 96.00 87 ASP A O 1
ATOM 717 N N . SER A 1 88 ? 10.516 0.543 -1.362 1.00 94.25 88 SER A N 1
ATOM 718 C CA . SER A 1 88 ? 11.596 0.004 -2.198 1.00 94.25 88 SER A CA 1
ATOM 719 C C . SER A 1 88 ? 12.582 1.059 -2.710 1.00 94.25 88 SER A C 1
ATOM 721 O O . SER A 1 88 ? 13.669 0.702 -3.167 1.00 94.25 88 SER A O 1
ATOM 723 N N . ALA A 1 89 ? 12.258 2.350 -2.627 1.00 94.19 89 ALA A N 1
ATOM 724 C CA . ALA A 1 89 ? 13.115 3.459 -3.044 1.00 94.19 89 ALA A CA 1
ATOM 725 C C . ALA A 1 89 ? 12.924 4.679 -2.121 1.00 94.19 89 ALA A C 1
ATOM 727 O O . ALA A 1 89 ? 12.426 5.721 -2.557 1.00 94.19 89 ALA A O 1
ATOM 728 N N . PRO A 1 90 ? 13.335 4.579 -0.844 1.00 93.62 90 PRO A N 1
ATOM 729 C CA . PRO A 1 90 ? 13.033 5.591 0.148 1.00 93.62 90 PRO A CA 1
ATOM 730 C C . PRO A 1 90 ? 13.710 6.906 -0.184 1.00 93.62 90 PRO A C 1
ATOM 732 O O . PRO A 1 90 ? 14.871 6.972 -0.599 1.00 93.62 90 PRO A O 1
ATOM 735 N N . SER A 1 91 ? 12.968 7.971 0.069 1.00 93.75 91 SER A N 1
ATOM 736 C CA . SER A 1 91 ? 13.422 9.338 -0.097 1.00 93.75 91 SER A CA 1
ATOM 737 C C . SER A 1 91 ? 12.992 10.150 1.120 1.00 93.75 91 SER A C 1
ATOM 739 O O . SER A 1 91 ? 11.798 10.157 1.428 1.00 93.75 91 SER A O 1
ATOM 741 N N . PRO A 1 92 ? 13.908 10.895 1.770 1.00 94.69 92 PRO A N 1
ATOM 742 C CA . PRO A 1 92 ? 13.552 11.770 2.887 1.00 94.69 92 PRO A CA 1
ATOM 743 C C . PRO A 1 92 ? 12.429 12.756 2.540 1.00 94.69 92 PRO A C 1
ATOM 745 O O . PRO A 1 92 ? 11.564 13.030 3.363 1.00 94.69 92 PRO A O 1
ATOM 748 N N . ILE A 1 93 ? 12.394 13.232 1.290 1.00 95.69 93 ILE A N 1
ATOM 749 C CA . ILE A 1 93 ? 11.371 14.168 0.801 1.00 95.69 93 ILE A CA 1
ATOM 750 C C . ILE A 1 93 ? 9.996 13.491 0.737 1.00 95.69 93 ILE A C 1
ATOM 752 O O . ILE A 1 93 ? 8.979 14.087 1.101 1.00 95.69 93 ILE A O 1
ATOM 756 N N . VAL A 1 94 ? 9.953 12.243 0.262 1.00 94.38 94 VAL A N 1
ATOM 757 C CA . VAL A 1 94 ? 8.712 11.463 0.190 1.00 94.38 94 VAL A CA 1
ATOM 758 C C . VAL A 1 94 ? 8.219 11.131 1.595 1.00 94.38 94 VAL A C 1
ATOM 760 O O . VAL A 1 94 ? 7.038 11.329 1.881 1.00 94.38 94 VAL A O 1
ATOM 763 N N . GLU A 1 95 ? 9.122 10.706 2.480 1.00 95.06 95 GLU A N 1
ATOM 764 C CA . GLU A 1 95 ? 8.808 10.397 3.874 1.00 95.06 95 GLU A CA 1
ATOM 765 C C . GLU A 1 95 ? 8.257 11.621 4.616 1.00 95.06 95 GLU A C 1
ATOM 767 O O . GLU A 1 95 ? 7.200 11.535 5.241 1.00 95.06 95 GLU A O 1
ATOM 772 N N . GLU A 1 96 ? 8.914 12.778 4.513 1.00 95.88 96 GLU A N 1
ATOM 773 C CA . GLU A 1 96 ? 8.456 14.018 5.146 1.00 95.88 96 GLU A CA 1
ATOM 774 C C . GLU A 1 96 ? 7.045 14.390 4.676 1.00 95.88 96 GLU A C 1
ATOM 776 O O . GLU A 1 96 ? 6.160 14.689 5.485 1.00 95.88 96 GLU A O 1
ATOM 781 N N . LYS A 1 97 ? 6.799 14.319 3.364 1.00 95.31 97 LYS A N 1
ATOM 782 C CA . LYS A 1 97 ? 5.494 14.644 2.784 1.00 95.31 97 LYS A CA 1
ATOM 783 C C . LYS A 1 97 ? 4.407 13.675 3.245 1.00 95.31 97 LYS A C 1
ATOM 785 O O . LYS A 1 97 ? 3.291 14.107 3.540 1.00 95.31 97 LYS A O 1
ATOM 790 N N . LEU A 1 98 ? 4.735 12.388 3.326 1.00 95.19 98 LEU A N 1
ATOM 791 C CA . LEU A 1 98 ? 3.841 11.343 3.806 1.00 95.19 98 LEU A CA 1
ATOM 792 C C . LEU A 1 98 ? 3.494 11.554 5.285 1.00 95.19 98 LEU A C 1
ATOM 794 O O . LEU A 1 98 ? 2.313 11.617 5.630 1.00 95.19 98 LEU A O 1
ATOM 798 N N . ARG A 1 99 ? 4.502 11.770 6.139 1.00 95.88 99 ARG A N 1
ATOM 799 C CA . ARG A 1 99 ? 4.320 12.072 7.568 1.00 95.88 99 ARG A CA 1
ATOM 800 C C . ARG A 1 99 ? 3.466 13.315 7.773 1.00 95.88 99 ARG A C 1
ATOM 802 O O . ARG A 1 99 ? 2.512 13.278 8.543 1.00 95.88 99 ARG A O 1
ATOM 809 N N . LYS A 1 100 ? 3.755 14.401 7.052 1.00 95.69 100 LYS A N 1
ATOM 810 C CA . LYS A 1 100 ? 2.981 15.647 7.130 1.00 95.69 100 LYS A CA 1
ATOM 811 C C . LYS A 1 100 ? 1.514 15.431 6.759 1.00 95.69 100 LYS A C 1
ATOM 813 O O . LYS A 1 100 ? 0.637 15.954 7.441 1.00 95.69 100 LYS A O 1
ATOM 818 N N . HIS A 1 101 ? 1.244 14.665 5.701 1.00 94.50 101 HIS A N 1
ATOM 819 C CA . HIS A 1 101 ? -0.123 14.377 5.281 1.00 94.50 101 HIS A CA 1
ATOM 820 C C . HIS A 1 101 ? -0.880 13.551 6.330 1.00 94.50 101 HIS A C 1
ATOM 822 O O . HIS A 1 101 ? -1.953 13.969 6.761 1.00 94.50 101 HIS A O 1
ATOM 828 N N . PHE A 1 102 ? -0.312 12.435 6.801 1.00 96.25 102 PHE A N 1
ATOM 829 C CA . PHE A 1 102 ? -0.961 11.603 7.820 1.00 96.25 102 PHE A CA 1
ATOM 830 C C . PHE A 1 102 ? -1.138 12.329 9.151 1.00 96.25 102 PHE A C 1
ATOM 832 O O . PHE A 1 102 ? -2.218 12.252 9.724 1.00 96.25 102 PHE A O 1
ATOM 839 N N . ASN A 1 103 ? -0.157 13.114 9.600 1.00 96.12 103 ASN A N 1
ATOM 840 C CA . ASN A 1 103 ? -0.294 13.919 10.818 1.00 96.12 103 ASN A CA 1
ATOM 841 C C . ASN A 1 103 ? -1.457 14.917 10.738 1.00 96.12 103 ASN A C 1
ATOM 843 O O . ASN A 1 103 ? -2.043 15.250 11.761 1.00 96.12 103 ASN A O 1
ATOM 847 N N . MET A 1 104 ? -1.799 15.395 9.540 1.00 96.19 104 MET A N 1
ATOM 848 C CA . MET A 1 104 ? -2.911 16.320 9.336 1.00 96.19 104 MET A CA 1
ATOM 849 C C . MET A 1 104 ? -4.274 15.613 9.353 1.00 96.19 104 MET A C 1
ATOM 851 O O . MET A 1 104 ? -5.214 16.116 9.962 1.00 96.19 104 MET A O 1
ATOM 855 N N . VAL A 1 105 ? -4.406 14.467 8.678 1.00 96.31 105 VAL A N 1
ATOM 856 C CA . VAL A 1 105 ? -5.712 13.795 8.488 1.00 96.31 105 VAL A CA 1
ATOM 857 C C . VAL A 1 105 ? -5.987 12.691 9.510 1.00 96.31 105 VAL A C 1
ATOM 859 O O . VAL A 1 105 ? -7.143 12.351 9.761 1.00 96.31 105 VAL A O 1
ATOM 862 N N . TRP A 1 106 ? -4.937 12.140 10.117 1.00 96.44 106 TRP A N 1
ATOM 863 C CA . TRP A 1 106 ? -4.991 11.045 11.080 1.00 96.44 106 TRP A CA 1
ATOM 864 C C . TRP A 1 106 ? -3.853 11.142 12.125 1.00 96.44 106 TRP A C 1
ATOM 866 O O . TRP A 1 106 ? -2.968 10.289 12.156 1.00 96.44 106 TRP A O 1
ATOM 876 N N . PRO A 1 107 ? -3.888 12.128 13.045 1.00 94.81 107 PRO A N 1
ATOM 877 C CA . PRO A 1 107 ? -2.795 12.381 13.998 1.00 94.81 107 PRO A CA 1
ATOM 878 C C . PRO A 1 107 ? -2.452 11.207 14.929 1.00 94.81 107 PRO A C 1
ATOM 880 O O . PRO A 1 107 ? -1.326 11.089 15.395 1.00 94.81 107 PRO A O 1
ATOM 883 N N . ALA A 1 108 ? -3.434 10.348 15.221 1.00 94.06 108 ALA A N 1
ATOM 884 C CA . ALA A 1 108 ? -3.267 9.176 16.080 1.00 94.06 108 ALA A CA 1
ATOM 885 C C . ALA A 1 108 ? -2.739 7.931 15.337 1.00 94.06 108 ALA A C 1
ATOM 887 O O . ALA A 1 108 ? -2.641 6.865 15.941 1.00 94.06 108 ALA A O 1
ATOM 888 N N . LEU A 1 109 ? -2.470 8.022 14.029 1.00 96.50 109 LEU A N 1
ATOM 889 C CA . LEU A 1 109 ? -1.909 6.916 13.257 1.00 96.50 109 LEU A CA 1
ATOM 890 C C . LEU A 1 109 ? -0.428 6.752 13.596 1.00 96.50 109 LEU A C 1
ATOM 892 O O . LEU A 1 109 ? 0.368 7.675 13.416 1.00 96.50 109 LEU A O 1
ATOM 896 N N . ARG A 1 110 ? -0.036 5.554 14.023 1.00 96.12 110 ARG A N 1
ATOM 897 C CA . ARG A 1 110 ? 1.372 5.230 14.231 1.00 96.12 110 ARG A CA 1
ATOM 898 C C . ARG A 1 110 ? 2.006 4.811 12.909 1.00 96.12 110 ARG A C 1
ATOM 900 O O . ARG A 1 110 ? 1.587 3.830 12.308 1.00 96.12 110 ARG A O 1
ATOM 907 N N . LEU A 1 111 ? 3.036 5.529 12.473 1.00 96.31 111 LEU A N 1
ATOM 908 C CA . LEU A 1 111 ? 3.792 5.197 11.263 1.00 96.31 111 LEU A CA 1
ATOM 909 C C . LEU A 1 111 ? 5.040 4.391 11.634 1.00 96.31 111 LEU A C 1
ATOM 911 O O . LEU A 1 111 ? 5.858 4.867 12.427 1.00 96.31 111 LEU A O 1
ATOM 915 N N . VAL A 1 112 ? 5.197 3.204 11.054 1.00 95.44 112 VAL A N 1
ATOM 916 C CA . VAL A 1 112 ? 6.362 2.331 11.250 1.00 95.44 112 VAL A CA 1
ATOM 917 C C . VAL A 1 112 ? 6.994 2.061 9.895 1.00 95.44 112 VAL A C 1
ATOM 919 O O . VAL A 1 112 ? 6.332 1.564 8.994 1.00 95.44 112 VAL A O 1
ATOM 922 N N . ASN A 1 113 ? 8.267 2.415 9.740 1.00 95.00 113 ASN A N 1
ATOM 923 C CA . ASN A 1 113 ? 9.017 2.074 8.536 1.00 95.00 113 ASN A CA 1
ATOM 924 C C . ASN A 1 113 ? 9.550 0.656 8.702 1.00 95.00 113 ASN A C 1
ATOM 926 O O . ASN A 1 113 ? 10.360 0.407 9.595 1.00 95.00 113 ASN A O 1
ATOM 930 N N . GLU A 1 114 ? 9.102 -0.239 7.839 1.00 94.62 114 GLU A N 1
ATOM 931 C CA . GLU A 1 114 ? 9.569 -1.613 7.792 1.00 94.62 114 GLU A CA 1
ATOM 932 C C . GLU A 1 114 ? 10.685 -1.769 6.765 1.00 94.62 114 GLU A C 1
ATOM 934 O O . GLU A 1 114 ? 10.873 -0.956 5.848 1.00 94.62 114 GLU A O 1
ATOM 939 N N . PHE A 1 115 ? 11.457 -2.839 6.920 1.00 89.38 115 PHE A N 1
ATOM 940 C CA . PHE A 1 115 ? 12.451 -3.184 5.921 1.00 89.38 115 PHE A CA 1
ATOM 941 C C . PHE A 1 115 ? 11.759 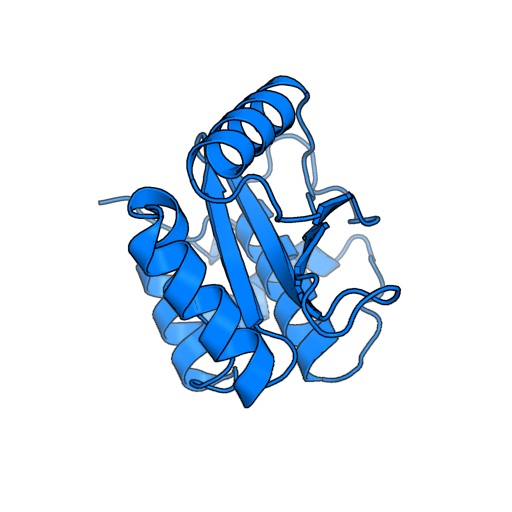-3.584 4.614 1.00 89.38 115 PHE A C 1
ATOM 943 O O . PHE A 1 115 ? 10.946 -4.503 4.573 1.00 89.38 115 PHE A O 1
ATOM 950 N N . SER A 1 116 ? 12.133 -2.910 3.529 1.00 87.75 116 SER A N 1
ATOM 951 C CA . SER A 1 116 ? 11.749 -3.276 2.171 1.00 87.75 116 SER A CA 1
ATOM 952 C C . SER A 1 116 ? 12.993 -3.307 1.299 1.00 87.75 116 SER A C 1
ATOM 954 O O . SER A 1 116 ? 13.761 -2.333 1.276 1.00 87.75 116 SER A O 1
ATOM 956 N N . PRO A 1 117 ? 13.190 -4.385 0.536 1.00 87.31 117 PRO A N 1
ATOM 957 C CA . PRO A 1 117 ? 14.304 -4.449 -0.391 1.00 87.31 117 PRO A CA 1
ATOM 958 C C . PRO A 1 117 ? 14.233 -3.416 -1.477 1.00 87.31 117 PRO A C 1
ATOM 960 O O . PRO A 1 117 ? 13.167 -2.934 -1.867 1.00 87.31 117 PRO A O 1
ATOM 963 N N . ARG A 1 118 ? 15.433 -3.032 -1.898 1.00 90.12 118 ARG A N 1
ATOM 964 C CA . ARG A 1 118 ? 15.615 -1.913 -2.798 1.00 90.12 118 ARG A CA 1
ATOM 965 C C . ARG A 1 118 ? 15.335 -2.356 -4.218 1.00 90.12 118 ARG A C 1
ATOM 967 O O . ARG A 1 118 ? 15.825 -3.395 -4.657 1.00 90.12 118 ARG A O 1
ATOM 974 N N . GLN A 1 119 ? 14.567 -1.543 -4.925 1.00 89.62 119 GLN A N 1
ATOM 975 C CA . GLN A 1 119 ? 14.491 -1.654 -6.372 1.00 89.62 119 GLN A CA 1
ATOM 976 C C . GLN A 1 119 ? 15.794 -1.174 -7.005 1.00 89.62 119 GLN A C 1
ATOM 978 O O . GLN A 1 119 ? 16.524 -0.362 -6.426 1.00 89.62 119 GLN A O 1
ATOM 983 N N . GLU A 1 120 ? 16.069 -1.641 -8.219 1.00 88.81 120 GLU A N 1
ATOM 984 C CA . GLU A 1 120 ? 17.197 -1.136 -8.993 1.00 88.81 120 GLU A CA 1
ATOM 985 C C . GLU A 1 120 ? 17.051 0.370 -9.223 1.00 88.81 120 GLU A C 1
ATOM 987 O O . GLU A 1 120 ? 15.957 0.892 -9.472 1.00 88.81 120 GLU A O 1
ATOM 992 N N . ARG A 1 121 ? 18.163 1.100 -9.137 1.00 85.38 121 ARG A N 1
ATOM 993 C CA . ARG A 1 121 ? 18.151 2.549 -9.332 1.00 85.38 121 ARG A CA 1
ATOM 994 C C . ARG A 1 121 ? 17.632 2.874 -10.736 1.00 85.38 121 ARG A C 1
ATOM 996 O O . ARG A 1 121 ? 18.091 2.288 -11.708 1.00 85.38 121 ARG A O 1
ATOM 1003 N N . TYR A 1 122 ? 16.711 3.834 -10.826 1.00 84.00 122 TYR A N 1
ATOM 1004 C CA . TYR A 1 122 ? 16.042 4.240 -12.072 1.00 84.00 122 TYR A CA 1
ATOM 1005 C C . TYR A 1 122 ? 15.124 3.183 -12.706 1.00 84.00 122 TYR A C 1
ATOM 1007 O O . TYR A 1 122 ? 14.637 3.400 -13.813 1.00 84.00 122 TYR A O 1
ATOM 1015 N N . SER A 1 123 ? 14.846 2.077 -12.011 1.00 85.00 123 SER A N 1
ATOM 1016 C CA . SER A 1 123 ? 13.736 1.201 -12.381 1.00 85.00 123 SER A CA 1
ATOM 1017 C C . SER A 1 123 ? 12.394 1.850 -12.030 1.00 85.00 123 SER A C 1
ATOM 1019 O O . SER A 1 123 ? 12.286 2.585 -11.046 1.00 85.00 123 SER A O 1
ATOM 1021 N N . ASP A 1 124 ? 11.356 1.528 -12.801 1.00 89.06 124 ASP A N 1
ATOM 1022 C CA . ASP A 1 124 ? 9.967 1.910 -12.516 1.00 89.06 124 ASP A CA 1
ATOM 1023 C C . ASP A 1 124 ? 9.242 0.851 -11.646 1.00 89.06 124 ASP A C 1
ATOM 1025 O O . ASP A 1 124 ? 8.018 0.857 -11.543 1.00 89.06 124 ASP A O 1
ATOM 1029 N N . ASP A 1 125 ? 9.983 -0.052 -10.988 1.00 91.94 125 ASP A N 1
ATOM 1030 C CA . ASP A 1 125 ? 9.451 -1.280 -10.371 1.00 91.94 125 ASP A CA 1
ATOM 1031 C C . ASP A 1 125 ? 8.747 -1.087 -9.020 1.00 91.94 125 ASP A C 1
ATOM 1033 O O . ASP A 1 125 ? 8.278 -2.064 -8.439 1.00 91.94 125 ASP A O 1
ATOM 1037 N N . CYS A 1 126 ? 8.646 0.136 -8.496 1.00 93.06 126 CYS A N 1
ATOM 1038 C CA . CYS A 1 126 ? 8.063 0.410 -7.174 1.00 93.06 126 CYS A CA 1
ATOM 1039 C C . CYS A 1 126 ? 6.693 -0.260 -6.949 1.00 93.06 126 CYS A C 1
ATOM 1041 O O . CYS A 1 126 ? 6.436 -0.824 -5.885 1.00 93.06 126 CYS A O 1
ATOM 1043 N N . GLY A 1 127 ? 5.833 -0.295 -7.973 1.00 93.62 127 GLY A N 1
ATOM 1044 C CA . GLY A 1 127 ? 4.536 -0.971 -7.895 1.00 93.62 127 GLY A CA 1
ATOM 1045 C C . GLY A 1 127 ? 4.625 -2.499 -7.861 1.00 93.62 127 GLY A C 1
ATOM 1046 O O . GLY A 1 127 ? 3.758 -3.153 -7.279 1.00 93.62 1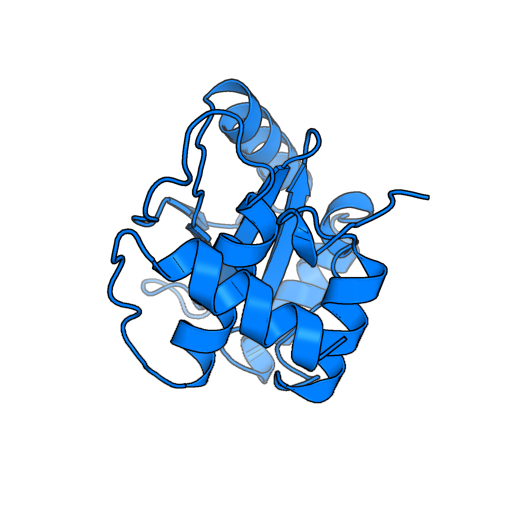27 GLY A O 1
ATOM 1047 N N . LEU A 1 128 ? 5.685 -3.084 -8.427 1.00 92.94 128 LEU A N 1
ATOM 1048 C CA . LEU A 1 128 ? 5.963 -4.518 -8.338 1.00 92.94 128 LEU A CA 1
ATOM 1049 C C . LEU A 1 128 ? 6.404 -4.906 -6.929 1.00 92.94 128 LEU A C 1
ATOM 1051 O O . LEU A 1 128 ? 5.895 -5.882 -6.389 1.00 92.94 128 LEU A O 1
ATOM 1055 N N . TYR A 1 129 ? 7.317 -4.132 -6.334 1.00 93.69 129 TYR A N 1
ATOM 1056 C CA . TYR A 1 129 ? 7.782 -4.347 -4.960 1.00 93.69 129 TYR A CA 1
ATOM 1057 C C . TYR A 1 129 ? 6.630 -4.173 -3.966 1.00 93.69 129 TYR A C 1
ATOM 1059 O O . TYR A 1 129 ? 6.436 -5.016 -3.095 1.00 93.69 129 TYR A O 1
ATOM 1067 N N . MET A 1 130 ? 5.800 -3.142 -4.152 1.00 95.44 130 MET A N 1
ATOM 1068 C CA . MET A 1 130 ? 4.567 -2.964 -3.384 1.00 95.44 130 MET A CA 1
ATOM 1069 C C . MET A 1 130 ? 3.640 -4.184 -3.503 1.00 95.44 130 MET A C 1
ATOM 1071 O O . MET A 1 130 ? 3.171 -4.712 -2.498 1.00 95.44 130 MET A O 1
ATOM 1075 N N . SER A 1 131 ? 3.398 -4.659 -4.728 1.00 94.75 131 SER A N 1
ATOM 1076 C CA . SER A 1 131 ? 2.543 -5.829 -4.960 1.00 94.75 131 SER A CA 1
ATOM 1077 C C . SER A 1 131 ? 3.117 -7.093 -4.326 1.00 94.75 131 SER A C 1
ATOM 1079 O O . SER A 1 131 ? 2.363 -7.885 -3.767 1.00 94.75 131 SER A O 1
ATOM 1081 N N . ALA A 1 132 ? 4.440 -7.267 -4.375 1.00 93.62 132 ALA A N 1
ATOM 1082 C CA . ALA A 1 132 ? 5.129 -8.370 -3.724 1.00 93.62 132 ALA A CA 1
ATOM 1083 C C . ALA A 1 132 ? 4.823 -8.365 -2.218 1.00 93.62 132 ALA A C 1
ATOM 1085 O O . ALA A 1 132 ? 4.360 -9.372 -1.699 1.00 93.62 132 ALA A O 1
ATOM 1086 N N . VAL A 1 133 ? 4.949 -7.224 -1.533 1.00 94.56 133 VAL A N 1
ATOM 1087 C CA . VAL A 1 133 ? 4.606 -7.115 -0.102 1.00 94.56 133 VAL A CA 1
ATOM 1088 C C . VAL A 1 133 ? 3.161 -7.543 0.176 1.00 94.56 133 VAL A C 1
ATOM 1090 O O . VAL A 1 133 ? 2.924 -8.313 1.104 1.00 94.56 133 VAL A O 1
ATOM 1093 N N . PHE A 1 134 ? 2.191 -7.100 -0.630 1.00 96.25 134 PHE A N 1
ATOM 1094 C CA . PHE A 1 134 ? 0.786 -7.465 -0.416 1.00 96.25 134 PHE A CA 1
ATOM 1095 C C . PHE A 1 134 ? 0.521 -8.956 -0.618 1.00 96.25 134 PHE A C 1
ATOM 1097 O O . PHE A 1 134 ? -0.133 -9.572 0.222 1.00 96.25 134 PHE A O 1
ATOM 1104 N N . PHE A 1 135 ? 1.048 -9.554 -1.689 1.00 94.44 135 PHE A N 1
ATOM 1105 C CA . PHE A 1 135 ? 0.898 -10.990 -1.920 1.00 94.44 135 PHE A CA 1
ATOM 1106 C C . PHE A 1 135 ? 1.661 -11.824 -0.893 1.00 94.44 135 PHE A C 1
ATOM 1108 O O . PHE A 1 135 ? 1.133 -12.829 -0.431 1.00 94.44 135 PHE A O 1
ATOM 1115 N N . GLY A 1 136 ? 2.853 -11.381 -0.487 1.00 93.00 136 GLY A N 1
ATOM 1116 C CA . GLY A 1 136 ? 3.636 -12.006 0.575 1.00 93.00 136 GLY A CA 1
ATOM 1117 C C . GLY A 1 136 ? 2.861 -12.058 1.887 1.00 93.00 136 GLY A C 1
ATOM 1118 O O . GLY A 1 136 ? 2.666 -13.129 2.455 1.00 93.00 136 GLY A O 1
ATOM 1119 N N . ALA A 1 137 ? 2.317 -10.913 2.305 1.00 94.19 137 ALA A N 1
ATOM 1120 C CA . ALA A 1 137 ? 1.488 -10.811 3.501 1.00 94.19 137 ALA A CA 1
ATOM 1121 C C . ALA A 1 137 ? 0.172 -11.600 3.390 1.00 94.19 137 ALA A C 1
ATOM 1123 O O . ALA A 1 137 ? -0.310 -12.125 4.387 1.00 94.19 137 ALA A O 1
ATOM 1124 N N . HIS A 1 138 ? -0.439 -11.677 2.204 1.00 94.81 138 HIS A N 1
ATOM 1125 C CA . HIS A 1 138 ? -1.677 -12.435 2.005 1.00 94.81 138 HIS A CA 1
ATOM 1126 C C . HIS A 1 138 ? -1.466 -13.952 2.050 1.00 94.81 138 HIS A C 1
ATOM 1128 O O . HIS A 1 138 ? -2.291 -14.669 2.611 1.00 94.81 138 HIS A O 1
ATOM 1134 N N . LEU A 1 139 ? -0.374 -14.429 1.453 1.00 93.25 139 LEU A N 1
ATOM 1135 C CA . LEU A 1 139 ? -0.046 -15.850 1.355 1.00 93.25 139 LEU A CA 1
ATOM 1136 C C . LEU A 1 139 ? 0.752 -16.367 2.560 1.00 93.25 139 LEU A C 1
ATOM 1138 O O . LEU A 1 139 ? 1.066 -17.552 2.593 1.00 93.25 139 LEU A O 1
ATOM 1142 N N . ASP A 1 140 ? 1.076 -15.493 3.518 1.00 91.69 140 ASP A N 1
ATOM 1143 C CA . ASP A 1 140 ? 1.961 -15.779 4.654 1.00 91.69 140 ASP A CA 1
ATOM 1144 C C . ASP A 1 140 ? 3.323 -16.342 4.204 1.00 91.69 140 ASP A C 1
ATOM 1146 O O . ASP A 1 140 ? 3.844 -17.324 4.733 1.00 91.69 140 ASP A O 1
ATOM 1150 N N . ILE A 1 141 ? 3.895 -15.726 3.163 1.00 89.19 141 ILE A N 1
ATOM 1151 C CA . ILE A 1 141 ? 5.201 -16.096 2.614 1.00 89.19 141 ILE A CA 1
ATOM 1152 C C . ILE A 1 141 ? 6.196 -14.956 2.772 1.00 89.19 141 ILE A C 1
ATOM 1154 O O . ILE A 1 141 ? 5.917 -13.790 2.481 1.00 89.19 141 ILE A O 1
ATOM 1158 N N . GLN A 1 142 ? 7.414 -15.315 3.164 1.00 80.19 142 GLN A N 1
ATOM 1159 C CA . GLN A 1 142 ? 8.548 -14.415 3.041 1.00 80.19 142 GLN A CA 1
ATOM 1160 C C . GLN A 1 142 ? 9.005 -14.413 1.588 1.00 80.19 142 GLN A C 1
ATOM 1162 O O . GLN A 1 142 ? 9.404 -15.443 1.044 1.00 80.19 142 GLN A O 1
ATOM 1167 N N . ILE A 1 143 ? 8.926 -13.252 0.947 1.00 75.00 143 ILE A N 1
ATOM 1168 C CA . ILE A 1 143 ? 9.460 -13.097 -0.400 1.00 75.00 143 ILE A CA 1
ATOM 1169 C C . ILE A 1 143 ? 10.969 -12.990 -0.277 1.00 75.00 143 ILE A C 1
ATOM 1171 O O . ILE A 1 143 ? 11.481 -12.020 0.270 1.00 75.00 143 ILE A O 1
ATOM 1175 N N . ASP A 1 144 ? 11.678 -13.998 -0.780 1.00 72.38 144 ASP A N 1
ATOM 1176 C CA . ASP A 1 144 ? 13.123 -13.903 -0.919 1.00 72.38 144 ASP A CA 1
ATOM 1177 C C . ASP A 1 144 ? 13.455 -12.867 -1.995 1.00 72.38 144 ASP A C 1
ATOM 1179 O O . ASP A 1 144 ? 12.992 -12.917 -3.143 1.00 72.38 144 ASP A O 1
ATOM 1183 N N . HIS A 1 145 ? 14.264 -11.896 -1.606 1.00 67.44 145 HIS A N 1
ATOM 1184 C CA . HIS A 1 145 ? 14.585 -10.740 -2.417 1.00 67.44 145 HIS A CA 1
ATOM 1185 C C . HIS A 1 145 ? 15.809 -11.032 -3.276 1.00 67.44 145 HIS A C 1
ATOM 1187 O O . HIS A 1 145 ? 16.863 -10.404 -3.170 1.00 67.44 145 HIS A O 1
ATOM 1193 N N . SER A 1 146 ? 15.631 -12.020 -4.148 1.00 71.31 146 SER A N 1
ATOM 1194 C CA . SER A 1 146 ? 16.576 -12.360 -5.202 1.00 71.31 146 SER A CA 1
ATOM 1195 C C . SER A 1 146 ? 16.689 -11.230 -6.232 1.00 71.31 146 SER A C 1
ATOM 1197 O O . SER A 1 146 ? 15.755 -10.449 -6.438 1.00 71.31 146 SER A O 1
ATOM 1199 N N . HIS A 1 147 ? 17.818 -11.181 -6.945 1.00 70.06 147 HIS A N 1
ATOM 1200 C CA . HIS A 1 147 ? 18.018 -10.249 -8.064 1.00 70.06 147 HIS A CA 1
ATOM 1201 C C . HIS A 1 147 ? 16.932 -10.388 -9.150 1.00 70.06 147 HIS A C 1
ATOM 1203 O O . HIS A 1 147 ? 16.619 -9.427 -9.847 1.00 70.06 147 HIS A O 1
ATOM 1209 N N . ASP A 1 148 ? 16.308 -11.563 -9.272 1.00 81.88 148 ASP A N 1
ATOM 1210 C CA . ASP A 1 148 ? 15.263 -11.830 -10.260 1.00 81.88 148 ASP A CA 1
ATOM 1211 C C . ASP A 1 148 ? 13.844 -11.476 -9.780 1.00 81.88 148 ASP A C 1
ATOM 1213 O O . ASP A 1 148 ? 12.898 -11.592 -10.562 1.00 81.88 148 ASP A O 1
ATOM 1217 N N . MET A 1 149 ? 13.654 -11.010 -8.538 1.00 85.56 149 MET A N 1
ATOM 1218 C CA . MET A 1 149 ? 12.322 -10.743 -7.979 1.00 85.56 149 MET A CA 1
ATOM 1219 C C . MET A 1 149 ? 11.513 -9.778 -8.859 1.00 85.56 149 MET A C 1
ATOM 1221 O O . MET A 1 149 ? 10.372 -10.078 -9.210 1.00 85.56 149 MET A O 1
ATOM 1225 N N . ALA A 1 150 ? 12.106 -8.663 -9.299 1.00 85.56 150 ALA A N 1
ATOM 1226 C CA . ALA A 1 150 ? 11.427 -7.710 -10.179 1.00 85.56 150 ALA A CA 1
ATOM 1227 C C . ALA A 1 150 ? 11.021 -8.365 -11.509 1.00 85.56 150 ALA A C 1
ATOM 1229 O O . ALA A 1 150 ? 9.890 -8.218 -11.966 1.00 85.56 150 ALA A O 1
ATOM 1230 N N . LYS A 1 151 ? 11.906 -9.165 -12.111 1.00 86.50 151 LYS A N 1
ATOM 1231 C CA . LYS A 1 151 ? 11.643 -9.890 -13.362 1.00 86.50 151 LYS A CA 1
ATOM 1232 C C . LYS A 1 151 ? 10.525 -10.926 -13.208 1.00 86.50 151 LYS A C 1
ATOM 1234 O O . LYS A 1 151 ? 9.675 -11.027 -14.096 1.00 86.50 151 LYS A O 1
ATOM 1239 N N . CYS A 1 152 ? 10.503 -11.667 -12.103 1.00 86.69 152 C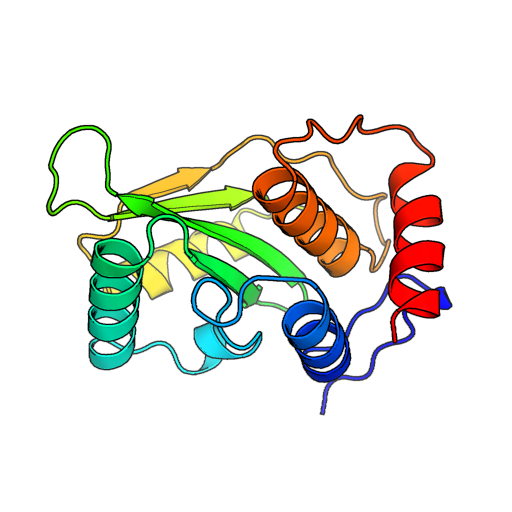YS A N 1
ATOM 1240 C CA . CYS A 1 152 ? 9.437 -12.611 -11.771 1.00 86.69 152 CYS A CA 1
ATOM 1241 C C . CYS A 1 152 ? 8.103 -11.884 -11.574 1.00 86.69 152 CYS A C 1
ATOM 1243 O O . CYS A 1 152 ? 7.118 -12.236 -12.222 1.00 86.69 152 CYS A O 1
ATOM 1245 N N . MET A 1 153 ? 8.088 -10.812 -10.778 1.00 88.06 153 MET A N 1
ATOM 1246 C CA . MET A 1 153 ? 6.888 -10.008 -10.542 1.00 88.06 153 MET A CA 1
ATOM 1247 C C . MET A 1 153 ? 6.354 -9.367 -11.826 1.00 88.06 153 MET A C 1
ATOM 1249 O O . MET A 1 153 ? 5.149 -9.409 -12.048 1.00 88.06 153 MET A O 1
ATOM 1253 N N . ARG A 1 154 ? 7.214 -8.855 -12.723 1.00 87.38 154 ARG A N 1
ATOM 1254 C CA . ARG A 1 154 ? 6.780 -8.340 -14.039 1.00 87.38 154 ARG A CA 1
ATOM 1255 C C . ARG A 1 154 ? 6.010 -9.395 -14.824 1.00 87.38 154 ARG A C 1
ATOM 1257 O O . ARG A 1 154 ? 4.957 -9.091 -15.370 1.00 87.38 154 ARG A O 1
ATOM 1264 N N . ARG A 1 155 ? 6.523 -10.630 -14.882 1.00 85.38 155 ARG A N 1
ATOM 1265 C CA . ARG A 1 155 ? 5.868 -11.736 -15.601 1.00 85.38 155 ARG A CA 1
ATOM 1266 C C . ARG A 1 155 ? 4.536 -12.113 -14.964 1.00 85.38 155 ARG A C 1
ATOM 1268 O O . ARG A 1 155 ? 3.562 -12.277 -15.688 1.00 85.38 155 ARG A O 1
ATOM 1275 N N . LEU A 1 156 ? 4.503 -12.229 -13.637 1.00 85.06 156 LEU A N 1
ATOM 1276 C CA . LEU A 1 156 ? 3.301 -12.608 -12.896 1.00 85.06 156 LEU A CA 1
ATOM 1277 C C . LEU A 1 156 ? 2.203 -11.551 -13.022 1.00 85.06 156 LEU A C 1
ATOM 1279 O O . LEU A 1 156 ? 1.092 -11.882 -13.418 1.00 85.06 156 LEU A O 1
ATOM 1283 N N . LEU A 1 157 ? 2.519 -10.281 -12.752 1.00 85.44 157 LEU A N 1
ATOM 1284 C CA . LEU A 1 157 ? 1.530 -9.205 -12.823 1.00 85.44 157 LEU A CA 1
ATOM 1285 C C . LEU A 1 157 ? 1.063 -8.949 -14.258 1.00 85.44 157 LEU A C 1
ATOM 1287 O O . LEU A 1 157 ? -0.117 -8.705 -14.461 1.00 85.44 157 LEU A O 1
ATOM 1291 N N . TYR A 1 158 ? 1.946 -9.075 -15.255 1.00 83.56 158 TYR A N 1
ATOM 1292 C CA . TYR A 1 158 ? 1.548 -8.981 -16.662 1.00 83.56 158 TYR A CA 1
ATOM 1293 C C . TYR A 1 158 ? 0.642 -10.138 -17.107 1.00 83.56 158 TYR A C 1
ATOM 1295 O O . TYR A 1 158 ? -0.277 -9.933 -17.889 1.00 83.56 158 TYR A O 1
ATOM 1303 N N . ALA A 1 159 ? 0.880 -11.360 -16.627 1.00 82.31 159 ALA A N 1
ATOM 1304 C CA . ALA A 1 159 ? -0.007 -12.486 -16.919 1.00 82.31 159 ALA A CA 1
ATOM 1305 C C . ALA A 1 159 ? -1.372 -12.357 -16.215 1.00 82.31 159 ALA A C 1
ATOM 1307 O O . ALA A 1 159 ? -2.353 -12.939 -16.668 1.00 82.31 159 ALA A O 1
ATOM 1308 N N . ALA A 1 160 ? -1.419 -11.612 -15.109 1.00 81.19 160 ALA A N 1
ATOM 1309 C CA . ALA A 1 160 ? -2.607 -11.381 -14.298 1.00 81.19 160 ALA A CA 1
ATOM 1310 C C . ALA A 1 160 ? -3.449 -10.166 -14.741 1.00 81.19 160 ALA A C 1
ATOM 1312 O O . ALA A 1 160 ? -4.523 -9.957 -14.171 1.00 81.19 160 ALA A O 1
ATOM 1313 N N . SER A 1 161 ? -2.956 -9.365 -15.694 1.00 71.94 161 SER A N 1
ATOM 1314 C CA . SER A 1 161 ? -3.544 -8.090 -16.137 1.00 71.94 161 SER A CA 1
ATOM 1315 C C . SER A 1 161 ? -4.413 -8.180 -17.379 1.00 71.94 161 SER A C 1
ATOM 1317 O O . SER A 1 161 ? -4.018 -8.936 -18.294 1.00 71.94 161 SER A O 1
#